Protein AF-D6KFV1-F1 (afdb_monomer)

pLDDT: mean 70.88, std 28.21, range [29.2, 98.5]

Nearest PDB structures (foldseek):
  2fe7-assembly1_A  TM=9.118E-01  e=1.391E-06  Pseudomonas aeruginosa UCBPP-PA14
  3bj7-assembly2_C  TM=8.976E-01  e=3.349E-06  Mus musculus
  2fe7-assembly1_B  TM=8.485E-01  e=1.680E-06  Pseudomonas aeruginosa UCBPP-PA14
  3bj8-assembly2_C  TM=9.048E-01  e=4.880E-06  Mus musculus
  2fxf-assembly1_A  TM=9.004E-01  e=1.418E-05  Homo sapiens

Structure (mmCIF, N/CA/C/O backbone):
data_AF-D6KFV1-F1
#
_entry.id   AF-D6KFV1-F1
#
loop_
_atom_site.group_PDB
_atom_site.id
_atom_site.type_symbol
_atom_site.label_atom_id
_atom_site.label_alt_id
_atom_site.label_comp_id
_atom_site.label_asym_id
_atom_site.label_entity_id
_atom_site.label_seq_id
_atom_site.pdbx_PDB_ins_code
_atom_site.Cartn_x
_atom_site.Cartn_y
_atom_site.Cartn_z
_atom_site.occupancy
_atom_site.B_iso_or_equiv
_atom_site.auth_seq_id
_atom_site.auth_comp_id
_atom_site.auth_asym_id
_atom_site.auth_atom_id
_atom_site.pdbx_PDB_model_num
ATOM 1 N N . MET A 1 1 ? 19.937 1.521 0.826 1.00 36.56 1 MET A N 1
ATOM 2 C CA . MET A 1 1 ? 19.924 1.201 -0.625 1.00 36.56 1 MET A CA 1
ATOM 3 C C . MET A 1 1 ? 20.775 -0.046 -0.931 1.00 36.56 1 MET A C 1
ATOM 5 O O . MET A 1 1 ? 21.982 0.053 -1.132 1.00 36.56 1 MET A O 1
ATOM 9 N N . VAL A 1 2 ? 20.181 -1.246 -0.917 1.00 29.20 2 VAL A N 1
ATOM 10 C CA . VAL A 1 2 ? 20.900 -2.511 -1.182 1.00 29.20 2 VAL A CA 1
ATOM 11 C C . VAL A 1 2 ? 21.030 -2.717 -2.694 1.00 29.20 2 VAL A C 1
ATOM 13 O O . VAL A 1 2 ? 20.070 -3.061 -3.376 1.00 29.20 2 VAL A O 1
ATOM 16 N N . ARG A 1 3 ? 22.229 -2.492 -3.241 1.00 32.03 3 ARG A N 1
ATOM 17 C CA . ARG A 1 3 ? 22.539 -2.790 -4.646 1.00 32.03 3 ARG A CA 1
ATOM 18 C C . ARG A 1 3 ? 22.648 -4.302 -4.848 1.00 32.03 3 ARG A C 1
ATOM 20 O O . ARG A 1 3 ? 23.690 -4.886 -4.555 1.00 32.03 3 ARG A O 1
ATOM 27 N N . GLN A 1 4 ? 21.622 -4.934 -5.411 1.00 30.66 4 GLN A N 1
ATOM 28 C CA . GLN A 1 4 ? 21.777 -6.277 -5.965 1.00 30.66 4 GLN A CA 1
ATOM 29 C C . GLN A 1 4 ? 22.488 -6.189 -7.320 1.00 30.66 4 GLN A C 1
ATOM 31 O O . GLN A 1 4 ? 21.957 -5.673 -8.300 1.00 30.66 4 GLN A O 1
ATOM 36 N N . ARG A 1 5 ? 23.735 -6.667 -7.369 1.00 33.94 5 ARG A N 1
ATOM 37 C CA . ARG A 1 5 ? 24.462 -6.881 -8.623 1.00 33.94 5 ARG A CA 1
ATOM 38 C C . ARG A 1 5 ? 23.922 -8.147 -9.285 1.00 33.94 5 ARG A C 1
ATOM 40 O O . ARG A 1 5 ? 24.238 -9.248 -8.842 1.00 33.94 5 ARG A O 1
ATOM 47 N N . VAL A 1 6 ? 23.166 -7.997 -10.368 1.00 34.84 6 VAL A N 1
ATOM 48 C CA . VAL A 1 6 ? 22.866 -9.109 -11.279 1.00 34.84 6 VAL A CA 1
ATOM 49 C C . VAL A 1 6 ? 24.161 -9.474 -12.005 1.00 34.84 6 VAL A C 1
ATOM 51 O O . VAL A 1 6 ? 24.621 -8.765 -12.897 1.00 34.84 6 VAL A O 1
ATOM 54 N N . ARG A 1 7 ? 24.800 -10.564 -11.577 1.00 31.86 7 ARG A N 1
ATOM 55 C CA . ARG A 1 7 ? 25.940 -11.163 -12.273 1.00 31.86 7 ARG A CA 1
ATOM 56 C C . ARG A 1 7 ? 25.377 -12.100 -13.339 1.00 31.86 7 ARG A C 1
ATOM 58 O O . ARG A 1 7 ? 24.937 -13.195 -13.003 1.00 31.86 7 ARG A O 1
ATOM 65 N N . LEU A 1 8 ? 25.380 -11.681 -14.606 1.00 35.62 8 LEU A N 1
ATOM 66 C CA . LEU A 1 8 ? 25.153 -12.616 -15.709 1.00 35.62 8 LEU A CA 1
ATOM 67 C C . LEU A 1 8 ? 26.294 -13.640 -15.710 1.00 35.62 8 LEU A C 1
ATOM 69 O O . LEU A 1 8 ? 27.451 -13.309 -15.966 1.00 35.62 8 LEU A O 1
ATOM 73 N N . LEU A 1 9 ? 25.961 -14.881 -15.366 1.00 34.09 9 LEU A N 1
ATOM 74 C CA . LEU A 1 9 ? 26.859 -16.019 -15.468 1.00 34.09 9 LEU A CA 1
ATOM 75 C C . LEU A 1 9 ? 26.756 -16.560 -16.899 1.00 34.09 9 LEU A C 1
ATOM 77 O O . LEU A 1 9 ? 25.833 -17.302 -17.222 1.00 34.09 9 LEU A O 1
ATOM 81 N N . LEU A 1 10 ? 27.683 -16.157 -17.767 1.00 40.41 10 LEU A N 1
ATOM 82 C CA . LEU A 1 10 ? 27.889 -16.838 -19.046 1.00 40.41 10 LEU A CA 1
ATOM 83 C C . LEU A 1 10 ? 28.451 -18.246 -18.764 1.00 40.41 10 LEU A C 1
ATOM 85 O O . LEU A 1 10 ? 29.380 -18.366 -17.957 1.00 40.41 10 LEU A O 1
ATOM 89 N N . PRO A 1 11 ? 27.921 -19.315 -19.382 1.00 35.25 11 PRO A N 1
ATOM 90 C CA . PRO A 1 11 ? 28.430 -20.660 -19.164 1.00 35.25 11 PRO A CA 1
ATOM 91 C C . PRO A 1 11 ? 29.760 -20.875 -19.904 1.00 35.25 11 PRO A C 1
ATOM 93 O O . PRO A 1 11 ? 29.841 -20.707 -21.115 1.00 35.25 11 PRO A O 1
ATOM 96 N N . GLY A 1 12 ? 30.779 -21.317 -19.160 1.00 40.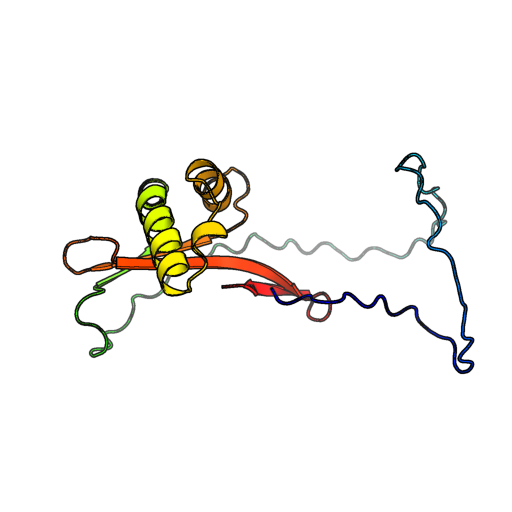50 12 GLY A N 1
ATOM 97 C CA . GLY A 1 12 ? 31.838 -22.192 -19.673 1.00 40.50 12 GLY A CA 1
ATOM 98 C C . GLY A 1 12 ? 33.046 -21.548 -20.360 1.00 40.50 12 GLY A C 1
ATOM 99 O O . GLY A 1 12 ? 33.156 -21.596 -21.576 1.00 40.50 12 GLY A O 1
ATOM 100 N N . HIS A 1 13 ? 34.040 -21.109 -19.581 1.00 33.66 13 HIS A N 1
ATOM 101 C CA . HIS A 1 13 ? 35.448 -21.245 -19.986 1.00 33.66 13 HIS A CA 1
ATOM 102 C C . HIS A 1 13 ? 36.370 -21.297 -18.753 1.00 33.66 13 HIS A C 1
ATOM 104 O O . HIS A 1 13 ? 36.392 -20.343 -17.971 1.00 33.66 13 HIS A O 1
ATOM 110 N N . PRO A 1 14 ? 37.134 -22.386 -18.535 1.00 36.34 14 PRO A N 1
ATOM 111 C CA . PRO A 1 14 ? 38.095 -22.450 -17.448 1.00 36.34 14 PRO A CA 1
ATOM 112 C C . PRO A 1 14 ? 39.401 -21.763 -17.866 1.00 36.34 14 PRO A C 1
ATOM 114 O O . PRO A 1 14 ? 39.960 -22.048 -18.919 1.00 36.34 14 PRO A O 1
ATOM 117 N N . GLY A 1 15 ? 39.908 -20.892 -16.994 1.00 35.81 15 GLY A N 1
ATOM 118 C CA . GLY A 1 15 ? 41.325 -20.534 -16.947 1.00 35.81 15 GLY A CA 1
ATOM 119 C C . GLY A 1 15 ? 41.804 -19.476 -17.943 1.00 35.81 15 GLY A C 1
ATOM 120 O O . GLY A 1 15 ? 42.330 -19.808 -18.997 1.00 35.81 15 GLY A O 1
ATOM 121 N N . ARG A 1 16 ? 41.746 -18.201 -17.534 1.00 34.59 16 ARG A N 1
ATOM 122 C CA . ARG A 1 16 ? 42.860 -17.224 -17.577 1.00 34.59 16 ARG A CA 1
ATOM 1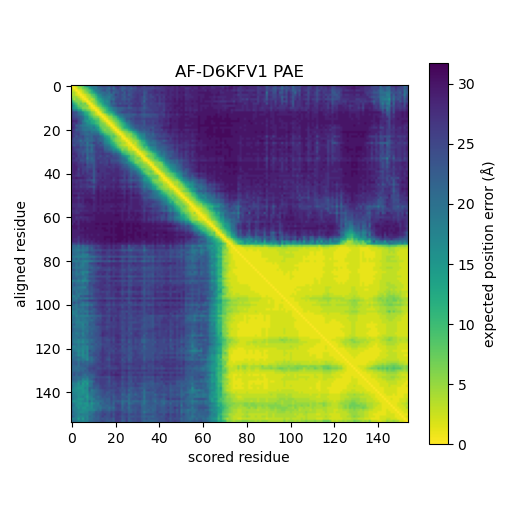23 C C . ARG A 1 16 ? 42.345 -15.846 -17.161 1.00 34.59 16 ARG A C 1
ATOM 125 O O . ARG A 1 16 ? 41.488 -15.263 -17.813 1.00 34.59 16 ARG A O 1
ATOM 132 N N . ALA A 1 17 ? 42.887 -15.316 -16.067 1.00 36.97 17 ALA A N 1
ATOM 133 C CA . ALA A 1 17 ? 42.659 -13.939 -15.657 1.00 36.97 17 ALA A CA 1
ATOM 134 C C . ALA A 1 17 ? 43.516 -13.011 -16.531 1.00 36.97 17 ALA A C 1
ATOM 136 O O . ALA A 1 17 ? 44.731 -12.945 -16.357 1.00 36.97 17 ALA A O 1
ATOM 137 N N . ALA A 1 18 ? 42.892 -12.300 -17.469 1.00 36.75 18 ALA A N 1
ATOM 138 C CA . ALA A 1 18 ? 43.524 -11.204 -18.193 1.00 36.75 18 ALA A CA 1
ATOM 139 C C . ALA A 1 18 ? 43.024 -9.873 -17.614 1.00 36.75 18 ALA A C 1
ATOM 141 O O . ALA A 1 18 ? 41.842 -9.543 -17.706 1.00 36.75 18 ALA A O 1
ATOM 142 N N . ARG A 1 19 ? 43.928 -9.111 -16.984 1.00 42.31 19 ARG A N 1
ATOM 143 C CA . ARG A 1 19 ? 43.700 -7.695 -16.664 1.00 42.31 19 ARG A CA 1
ATOM 144 C C . ARG A 1 19 ? 43.560 -6.935 -17.982 1.00 42.31 19 ARG A C 1
ATOM 146 O O . ARG A 1 19 ? 44.521 -6.890 -18.742 1.00 42.31 19 ARG A O 1
ATOM 153 N N . LEU A 1 20 ? 42.424 -6.283 -18.204 1.00 37.28 20 LEU A N 1
ATOM 154 C CA . LEU A 1 20 ? 42.274 -5.286 -19.261 1.00 37.28 20 LEU A CA 1
ATOM 155 C C . LEU A 1 20 ? 42.008 -3.922 -18.618 1.00 37.28 20 LEU A C 1
ATOM 157 O O . LEU A 1 20 ? 41.054 -3.737 -17.863 1.00 37.28 20 LEU A O 1
ATOM 161 N N . ARG A 1 21 ? 42.937 -2.995 -18.867 1.00 34.06 21 ARG A N 1
ATOM 162 C CA . ARG A 1 21 ? 42.800 -1.561 -18.611 1.00 34.06 21 ARG A CA 1
ATOM 163 C C . ARG A 1 21 ? 41.916 -0.958 -19.707 1.00 34.06 21 ARG A C 1
ATOM 165 O O . ARG A 1 21 ? 42.149 -1.250 -20.871 1.00 34.06 21 ARG A O 1
ATOM 172 N N . GLY A 1 22 ? 41.048 -0.026 -19.317 1.00 32.06 22 GLY A N 1
ATOM 173 C CA . GLY A 1 22 ? 40.627 1.099 -20.158 1.00 32.06 22 GLY A CA 1
ATOM 174 C C . GLY A 1 22 ? 39.391 0.887 -21.038 1.00 32.06 22 GLY A C 1
ATOM 175 O O . GLY A 1 22 ? 39.354 -0.019 -21.857 1.00 32.06 22 GLY A O 1
ATOM 176 N N . GLY A 1 23 ? 38.437 1.815 -20.899 1.00 34.25 23 GLY A N 1
ATOM 177 C CA . GLY A 1 23 ? 37.433 2.145 -21.914 1.00 34.25 23 GLY A CA 1
ATOM 178 C C . GLY A 1 23 ? 36.076 1.468 -21.737 1.00 34.25 23 GLY A C 1
ATOM 179 O O . GLY A 1 23 ? 35.902 0.318 -22.118 1.00 34.25 23 GLY A O 1
ATOM 180 N N . VAL A 1 24 ? 35.094 2.207 -21.210 1.00 42.91 24 VAL A N 1
ATOM 181 C CA . VAL A 1 24 ? 33.671 1.922 -21.457 1.00 42.91 24 VAL A CA 1
ATOM 182 C C . VAL A 1 24 ? 33.397 2.320 -22.911 1.00 42.91 24 VAL A C 1
ATOM 184 O O . VAL A 1 24 ? 33.597 3.494 -23.224 1.00 42.91 24 VAL A O 1
ATOM 187 N N . PRO A 1 25 ? 33.002 1.406 -23.813 1.00 39.06 25 PRO A N 1
ATOM 188 C CA . PRO A 1 25 ? 32.542 1.810 -25.129 1.00 39.06 25 PRO A CA 1
ATOM 189 C C . PRO A 1 25 ? 31.131 2.400 -25.032 1.00 39.06 25 PRO A C 1
ATOM 191 O O . PRO A 1 25 ? 30.282 1.918 -24.279 1.00 39.06 25 PRO A O 1
ATOM 194 N N . ASP A 1 26 ? 30.931 3.460 -25.805 1.00 37.88 26 ASP A N 1
ATOM 195 C CA . ASP A 1 26 ? 29.670 4.158 -26.036 1.00 37.88 26 ASP A CA 1
ATOM 196 C C . ASP A 1 26 ? 28.611 3.180 -26.583 1.00 37.88 26 ASP A C 1
ATOM 198 O O . ASP A 1 26 ? 28.898 2.401 -27.497 1.00 37.88 26 ASP A O 1
ATOM 202 N N . ILE A 1 27 ? 27.407 3.175 -26.002 1.00 45.75 27 ILE A N 1
ATOM 203 C CA . ILE A 1 27 ? 26.305 2.292 -26.415 1.00 45.75 27 ILE A CA 1
ATOM 204 C C . ILE A 1 27 ? 25.381 3.103 -27.336 1.00 45.75 27 ILE A C 1
ATOM 206 O O . ILE A 1 27 ? 24.687 3.992 -26.840 1.00 45.75 27 ILE A O 1
ATOM 210 N N . PRO A 1 28 ? 25.308 2.816 -28.650 1.00 35.28 28 PRO A N 1
ATOM 211 C CA . PRO A 1 28 ? 24.323 3.449 -29.518 1.00 35.28 28 PRO A CA 1
ATOM 212 C C . PRO A 1 28 ? 22.910 2.918 -29.215 1.00 35.28 28 PRO A C 1
ATOM 214 O O . PRO A 1 28 ? 22.729 1.749 -28.872 1.00 35.28 28 PRO A O 1
ATOM 217 N N . GLY A 1 29 ? 21.913 3.807 -29.317 1.00 40.31 29 GLY A N 1
ATOM 218 C CA . GLY A 1 29 ? 20.508 3.567 -28.964 1.00 40.31 29 GLY A CA 1
ATOM 219 C C . GLY A 1 29 ? 19.813 2.428 -29.735 1.00 40.31 29 GLY A C 1
ATOM 220 O O . GLY A 1 29 ? 20.352 1.895 -30.706 1.00 40.31 29 GLY A O 1
ATOM 221 N N . PRO A 1 30 ? 18.598 2.027 -29.314 1.00 41.91 30 PRO A N 1
ATOM 222 C CA . PRO A 1 30 ? 17.959 0.813 -29.796 1.00 41.91 30 PRO A CA 1
ATOM 223 C C . PRO A 1 30 ? 17.324 1.050 -31.170 1.00 41.91 30 PRO A C 1
ATOM 225 O O . PRO A 1 30 ? 16.199 1.524 -31.289 1.00 41.91 30 PRO A O 1
ATOM 228 N N . GLY A 1 31 ? 18.051 0.687 -32.219 1.00 37.84 31 GLY A N 1
ATOM 229 C CA . GLY A 1 31 ? 17.527 0.554 -33.573 1.00 37.84 31 GLY A CA 1
ATOM 230 C C . GLY A 1 31 ? 18.149 -0.673 -34.216 1.00 37.84 31 GLY A C 1
ATOM 231 O O . GLY A 1 31 ? 19.252 -0.599 -34.744 1.00 37.84 31 GLY A O 1
ATOM 232 N N . GLY A 1 32 ? 17.479 -1.822 -34.138 1.00 31.70 32 GLY A N 1
ATOM 233 C CA . GLY A 1 32 ? 18.008 -3.045 -34.737 1.00 31.70 32 GLY A CA 1
ATOM 234 C C . GLY A 1 32 ? 17.225 -4.290 -34.356 1.00 31.70 32 GLY A C 1
ATOM 235 O O . GLY A 1 32 ? 17.362 -4.814 -33.256 1.00 31.70 32 GLY A O 1
ATOM 236 N N . LEU A 1 33 ? 16.405 -4.748 -35.295 1.00 35.97 33 LEU A N 1
ATOM 237 C CA . LEU A 1 33 ? 15.702 -6.025 -35.299 1.00 35.97 33 LEU A CA 1
ATOM 238 C C . LEU A 1 33 ? 16.641 -7.203 -34.965 1.00 35.97 33 LEU A C 1
ATOM 240 O O . LEU A 1 33 ? 17.675 -7.374 -35.608 1.00 35.97 33 LEU A O 1
ATOM 244 N N . ILE A 1 34 ? 16.252 -8.056 -34.013 1.00 44.00 34 ILE A N 1
ATOM 245 C CA . ILE A 1 34 ? 16.851 -9.391 -33.849 1.00 44.00 34 ILE A CA 1
ATOM 246 C C . ILE A 1 34 ? 16.390 -10.252 -35.044 1.00 44.00 34 ILE A C 1
ATOM 248 O O . ILE A 1 34 ? 15.180 -10.345 -35.272 1.00 44.00 34 ILE A O 1
ATOM 252 N N . PRO A 1 35 ? 17.292 -10.886 -35.819 1.00 33.47 35 PRO A N 1
ATOM 253 C CA . PRO A 1 35 ? 16.903 -11.667 -36.985 1.00 33.47 35 PRO A CA 1
ATOM 254 C C . PRO A 1 35 ? 16.270 -13.011 -36.601 1.00 33.47 35 PRO A C 1
ATOM 256 O O . PRO A 1 35 ? 16.735 -13.728 -35.714 1.00 33.47 35 PRO A O 1
ATOM 259 N N . ALA A 1 36 ? 15.221 -13.358 -37.345 1.00 36.50 36 ALA A N 1
ATOM 260 C CA . ALA A 1 36 ? 14.580 -14.660 -37.358 1.00 36.50 36 ALA A CA 1
ATOM 261 C C . ALA A 1 36 ? 15.480 -15.699 -38.043 1.00 36.50 36 ALA A C 1
ATOM 263 O O . ALA A 1 36 ? 15.687 -15.628 -39.252 1.00 36.50 36 ALA A O 1
ATOM 264 N N . ALA A 1 37 ? 15.976 -16.683 -37.289 1.00 32.19 37 ALA A N 1
ATOM 265 C CA . ALA A 1 37 ? 16.388 -17.982 -37.825 1.00 32.19 37 ALA A CA 1
ATOM 266 C C . ALA A 1 37 ? 16.619 -19.001 -36.696 1.00 32.19 37 ALA A C 1
ATOM 268 O O . ALA A 1 37 ? 17.708 -19.095 -36.137 1.00 32.19 37 ALA A O 1
ATOM 269 N N . ALA A 1 38 ? 15.620 -19.836 -36.422 1.00 34.94 38 ALA A N 1
ATOM 270 C CA . ALA A 1 38 ? 15.858 -21.196 -35.950 1.00 34.94 38 ALA A CA 1
ATOM 271 C C . ALA A 1 38 ? 14.830 -22.103 -36.631 1.00 34.94 38 ALA A C 1
ATOM 273 O O . ALA A 1 38 ? 13.626 -21.984 -36.416 1.00 34.94 38 ALA A O 1
ATOM 274 N N . ARG A 1 39 ? 15.340 -22.926 -37.551 1.00 33.19 39 ARG A N 1
ATOM 275 C CA . ARG A 1 39 ? 14.589 -23.843 -38.408 1.00 33.19 39 ARG A CA 1
ATOM 276 C C . ARG A 1 39 ? 13.751 -24.831 -37.601 1.00 33.19 39 ARG A C 1
ATOM 278 O O . ARG A 1 39 ? 14.171 -25.322 -36.558 1.00 33.19 39 ARG A O 1
ATOM 285 N N . SER A 1 40 ? 12.613 -25.158 -38.203 1.00 34.31 40 SER A N 1
ATOM 286 C CA . SER A 1 40 ? 11.678 -26.219 -37.865 1.00 34.31 40 SER A CA 1
ATOM 287 C C . SER A 1 40 ? 12.367 -27.533 -37.498 1.00 34.31 40 SER A C 1
ATOM 289 O O . SER A 1 40 ? 13.082 -28.124 -38.304 1.00 34.31 40 SER A O 1
ATOM 291 N N . ALA A 1 41 ? 12.066 -28.015 -36.299 1.00 38.88 41 ALA A N 1
ATOM 292 C CA . ALA A 1 41 ? 12.084 -29.428 -35.973 1.00 38.88 41 ALA A CA 1
ATOM 293 C C . ALA A 1 41 ? 10.729 -29.731 -35.327 1.00 38.88 41 ALA A C 1
ATOM 295 O O . ALA A 1 41 ? 10.505 -29.427 -34.157 1.00 38.88 41 ALA A O 1
ATOM 296 N N . GLU A 1 42 ? 9.805 -30.261 -36.129 1.00 34.94 42 GLU A N 1
ATOM 297 C CA . GLU A 1 42 ? 8.570 -30.874 -35.646 1.00 34.94 42 GLU A CA 1
ATOM 298 C C . GLU A 1 42 ? 8.896 -31.922 -34.578 1.00 34.94 42 GLU A C 1
ATOM 300 O O . GLU A 1 42 ? 9.718 -32.816 -34.798 1.00 34.94 42 GLU A O 1
ATOM 305 N N . ARG A 1 43 ? 8.220 -31.837 -33.430 1.00 38.97 43 ARG A N 1
ATOM 306 C CA . ARG A 1 43 ? 8.032 -32.974 -32.527 1.00 38.97 43 ARG A CA 1
ATOM 307 C C . ARG A 1 43 ? 6.587 -33.013 -32.021 1.00 38.97 43 ARG A C 1
ATOM 309 O O . ARG A 1 43 ? 5.956 -31.962 -31.928 1.00 38.97 43 ARG A O 1
ATOM 316 N N . PRO A 1 44 ? 6.057 -34.222 -31.763 1.00 36.75 44 PRO A N 1
ATOM 317 C CA . PRO A 1 44 ? 4.630 -34.514 -31.832 1.00 36.75 44 PRO A CA 1
ATOM 318 C C . PRO A 1 44 ? 3.850 -33.991 -30.623 1.00 36.75 44 PRO A C 1
ATOM 320 O O . PRO A 1 44 ? 4.395 -33.836 -29.532 1.00 36.75 44 PRO A O 1
ATOM 323 N N . GLY A 1 45 ? 2.559 -33.743 -30.854 1.00 35.44 45 GLY A N 1
ATOM 324 C CA . GLY A 1 45 ? 1.640 -33.073 -29.939 1.00 35.44 45 GLY A CA 1
ATOM 325 C C . GLY A 1 45 ? 1.456 -33.755 -28.583 1.00 35.44 45 GLY A C 1
ATOM 326 O O . GLY A 1 45 ? 1.276 -34.968 -28.484 1.00 35.44 45 GLY A O 1
ATOM 327 N N . VAL A 1 46 ? 1.430 -32.925 -27.542 1.00 48.81 46 VAL A N 1
ATOM 328 C CA . VAL A 1 46 ? 0.934 -33.290 -26.214 1.00 48.81 46 VAL A CA 1
ATOM 329 C C . VAL A 1 46 ? -0.560 -32.934 -26.169 1.00 48.81 46 VAL A C 1
ATOM 331 O O . VAL A 1 46 ? -0.897 -31.784 -26.463 1.00 48.81 46 VAL A O 1
ATOM 334 N N . PRO A 1 47 ? -1.468 -33.877 -25.852 1.00 37.88 47 PRO A N 1
ATOM 335 C CA . PRO A 1 47 ? -2.900 -33.604 -25.788 1.00 37.88 47 PRO A CA 1
ATOM 336 C C . PRO A 1 47 ? -3.232 -32.581 -24.698 1.00 37.88 47 PRO A C 1
ATOM 338 O O . PRO A 1 47 ? -2.657 -32.600 -23.611 1.00 37.88 47 PRO A O 1
ATOM 341 N N . GLY A 1 48 ? -4.167 -31.686 -25.017 1.00 45.22 48 GLY A N 1
ATOM 342 C CA . GLY A 1 48 ? -4.599 -30.598 -24.151 1.00 45.22 48 GLY A CA 1
ATOM 343 C C . GLY A 1 48 ? -5.309 -31.085 -22.893 1.00 45.22 48 GLY A C 1
ATOM 344 O O . GLY A 1 48 ? -6.268 -31.850 -22.960 1.00 45.22 48 GLY A O 1
ATOM 345 N N . GLU A 1 49 ? -4.877 -30.560 -21.751 1.00 36.88 49 GLU A N 1
ATOM 346 C CA . GLU A 1 49 ? -5.548 -30.753 -20.474 1.00 36.88 49 GLU A CA 1
ATOM 347 C C . GLU A 1 49 ? -6.025 -29.391 -19.967 1.00 36.88 49 GLU A C 1
ATOM 349 O O . GLU A 1 49 ? -5.250 -28.540 -19.522 1.00 36.88 49 GLU A O 1
ATOM 354 N N . GLY A 1 50 ? -7.328 -29.156 -20.135 1.00 46.88 50 GLY A N 1
ATOM 355 C CA . GLY A 1 50 ? -8.008 -27.935 -19.733 1.00 46.88 50 GLY A CA 1
ATOM 356 C C . GLY A 1 50 ? -7.899 -27.717 -18.229 1.00 46.88 50 GLY A C 1
ATOM 357 O O . GLY A 1 50 ? -8.612 -28.338 -17.443 1.00 46.88 50 GLY A O 1
ATOM 358 N N . ARG A 1 51 ? -7.040 -26.785 -17.816 1.00 48.91 51 ARG A N 1
ATOM 359 C CA . ARG A 1 51 ? -7.022 -26.302 -16.436 1.00 48.91 51 ARG A CA 1
ATOM 360 C C . ARG A 1 51 ? -8.052 -25.192 -16.295 1.00 48.91 51 ARG A C 1
ATOM 362 O O . ARG A 1 51 ? -7.822 -24.048 -16.675 1.00 48.91 51 ARG A O 1
ATOM 369 N N . ARG A 1 52 ? -9.214 -25.576 -15.762 1.00 44.78 52 ARG A N 1
ATOM 370 C CA . ARG A 1 52 ? -10.221 -24.670 -15.200 1.00 44.78 52 ARG A CA 1
ATOM 371 C C . ARG A 1 52 ? -9.533 -23.650 -14.288 1.00 44.78 52 ARG A C 1
ATOM 373 O O . ARG A 1 52 ? -8.675 -24.029 -13.492 1.00 44.78 52 ARG A O 1
ATOM 380 N N . ALA A 1 53 ? -9.935 -22.384 -14.384 1.00 40.34 53 ALA A N 1
ATOM 381 C CA . ALA A 1 53 ? -9.589 -21.371 -13.398 1.00 40.34 53 ALA A CA 1
ATOM 382 C C . ALA A 1 53 ? -9.979 -21.889 -12.005 1.00 40.34 53 ALA A C 1
ATOM 384 O O . ALA A 1 53 ? -11.152 -22.164 -11.745 1.00 40.34 53 ALA A O 1
ATOM 385 N N . ALA A 1 54 ? -8.991 -22.085 -11.133 1.00 40.66 54 ALA A N 1
ATOM 386 C CA . ALA A 1 54 ? -9.252 -22.407 -9.743 1.00 40.66 54 ALA A CA 1
ATOM 387 C C . ALA A 1 54 ? -9.844 -21.154 -9.089 1.00 40.66 54 ALA A C 1
ATOM 389 O O . ALA A 1 54 ? -9.152 -20.155 -8.901 1.00 40.66 54 ALA A O 1
ATOM 390 N N . ALA A 1 55 ? -11.143 -21.204 -8.799 1.00 45.34 55 ALA A N 1
ATOM 391 C CA . ALA A 1 55 ? -11.798 -20.241 -7.934 1.00 45.34 55 ALA A CA 1
ATOM 392 C C . ALA A 1 55 ? -11.051 -20.191 -6.593 1.00 45.34 55 ALA A C 1
ATOM 394 O O . ALA A 1 55 ? -10.759 -21.232 -5.999 1.00 45.34 55 ALA A O 1
ATOM 395 N N . VAL A 1 56 ? -10.731 -18.983 -6.134 1.00 51.41 56 VAL A N 1
ATOM 396 C CA . VAL A 1 56 ? -10.184 -18.744 -4.795 1.00 51.41 56 VAL A CA 1
ATOM 397 C C . VAL A 1 56 ? -11.195 -19.292 -3.775 1.00 51.41 56 VAL A C 1
ATOM 399 O O . VAL A 1 56 ? -12.356 -18.880 -3.819 1.00 51.41 56 VAL A O 1
ATOM 402 N N . PRO A 1 57 ? -10.826 -20.237 -2.890 1.00 56.19 57 PRO A N 1
ATOM 403 C CA . PRO A 1 57 ? -11.761 -20.744 -1.893 1.00 56.19 57 PRO A CA 1
ATOM 404 C C . PRO A 1 57 ? -12.119 -19.638 -0.885 1.00 56.19 57 PRO A C 1
ATOM 406 O O . PRO A 1 57 ? -11.245 -18.843 -0.525 1.00 56.19 57 PRO A O 1
ATOM 409 N N . PRO A 1 58 ? -13.371 -19.576 -0.390 1.00 54.50 58 PRO A N 1
ATOM 410 C CA . PRO A 1 58 ? -13.710 -18.687 0.711 1.00 54.50 58 PRO A CA 1
ATOM 411 C C . PRO A 1 58 ? -12.931 -19.095 1.969 1.00 54.50 58 PRO A C 1
ATOM 413 O O . PRO A 1 58 ? -12.768 -20.277 2.278 1.00 54.50 58 PRO A O 1
ATOM 416 N N . HIS A 1 59 ? -12.420 -18.087 2.670 1.00 48.69 59 HIS A N 1
ATOM 417 C CA . HIS A 1 59 ? -11.613 -18.219 3.875 1.00 48.69 59 HIS A CA 1
ATOM 418 C C . HIS A 1 59 ? -12.391 -18.926 5.006 1.00 48.69 59 HIS A C 1
ATOM 420 O O . HIS A 1 59 ? -13.578 -18.654 5.202 1.00 48.69 59 HIS A O 1
ATOM 426 N N . PRO A 1 60 ? -11.750 -19.813 5.787 1.00 59.00 60 PRO A N 1
ATOM 427 C CA . PRO A 1 60 ? -12.343 -20.336 7.014 1.00 59.00 60 PRO A CA 1
ATOM 428 C C . PRO A 1 60 ? -12.453 -19.224 8.078 1.00 59.00 60 PRO A C 1
ATOM 430 O O . PRO A 1 60 ? -11.587 -18.345 8.126 1.00 59.00 60 PRO A O 1
ATOM 433 N N . PRO A 1 61 ? -13.473 -19.246 8.960 1.00 56.50 61 PRO A N 1
ATOM 434 C CA . PRO A 1 61 ? -13.582 -18.271 10.040 1.00 56.50 61 PRO A CA 1
ATOM 435 C C . PRO A 1 61 ? -12.406 -18.442 11.019 1.00 56.50 61 PRO A C 1
ATOM 437 O O . PRO A 1 61 ? -12.109 -19.576 11.416 1.00 56.50 61 PRO A O 1
ATOM 440 N N . PRO A 1 62 ? -11.724 -17.360 11.440 1.00 60.72 62 PRO A N 1
ATOM 441 C CA . PRO A 1 62 ? 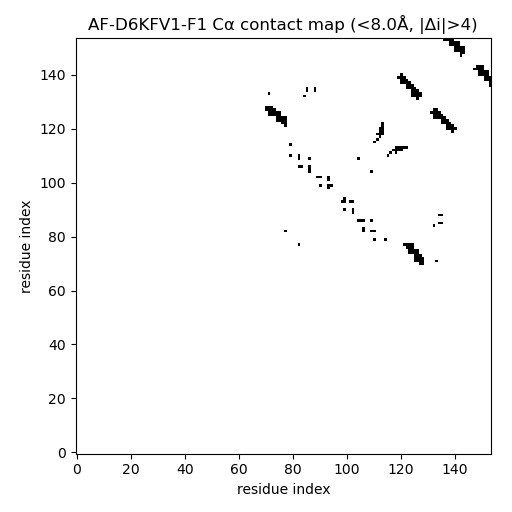-10.636 -17.477 12.396 1.00 60.72 62 PRO A CA 1
ATOM 442 C C . PRO A 1 62 ? -11.178 -17.934 13.756 1.00 60.72 62 PRO A C 1
ATOM 444 O O . PRO A 1 62 ? -11.965 -17.252 14.414 1.00 60.72 62 PRO A O 1
ATOM 447 N N . GLY A 1 63 ? -10.736 -19.121 14.175 1.00 48.66 63 GLY A N 1
ATOM 448 C CA . GLY A 1 63 ? -10.910 -19.621 15.531 1.00 48.66 63 GLY A CA 1
ATOM 449 C C . GLY A 1 63 ? -10.270 -18.670 16.542 1.00 48.66 63 GLY A C 1
ATOM 450 O O . GLY A 1 63 ? -9.147 -18.201 16.363 1.00 48.66 63 GLY A O 1
ATOM 451 N N . ARG A 1 64 ? -11.018 -18.389 17.610 1.00 53.91 64 ARG A N 1
ATOM 452 C CA . ARG A 1 64 ? -10.677 -17.469 18.699 1.00 53.91 64 ARG A CA 1
ATOM 453 C C . ARG A 1 64 ? -9.291 -17.784 19.282 1.00 53.91 64 ARG A C 1
ATOM 455 O O . ARG A 1 64 ? -9.128 -18.772 19.994 1.00 53.91 64 ARG A O 1
ATOM 462 N N . ARG A 1 65 ? -8.311 -16.910 19.039 1.00 54.06 65 ARG A N 1
ATOM 463 C CA . ARG A 1 65 ? -7.070 -16.831 19.819 1.00 54.06 65 ARG A CA 1
ATOM 464 C C . ARG A 1 65 ? -7.034 -15.488 20.535 1.00 54.06 65 ARG A C 1
ATOM 466 O O . ARG A 1 65 ? -6.891 -14.446 19.911 1.00 54.06 65 ARG A O 1
ATOM 473 N N . ALA A 1 66 ? -7.229 -15.543 21.846 1.00 49.62 66 ALA A N 1
ATOM 474 C CA . ALA A 1 66 ? -7.028 -14.421 22.744 1.00 49.62 66 ALA A CA 1
ATOM 475 C C . ALA A 1 66 ? -5.528 -14.090 22.845 1.00 49.62 66 ALA A C 1
ATOM 477 O O . ALA A 1 66 ? -4.721 -15.010 22.982 1.00 49.62 66 ALA A O 1
ATOM 478 N N . GLY A 1 67 ? -5.177 -12.797 22.851 1.00 50.00 67 GLY A N 1
ATOM 479 C CA . GLY A 1 67 ? -4.110 -12.337 23.746 1.00 50.00 67 GLY A CA 1
ATOM 480 C C . GLY A 1 67 ? -2.942 -11.500 23.220 1.00 50.00 67 GLY A C 1
ATOM 481 O O . GLY A 1 67 ? -1.992 -11.377 23.982 1.00 50.00 67 GLY A O 1
ATOM 482 N N . LEU A 1 68 ? -2.952 -10.906 22.019 1.00 51.06 68 LEU A N 1
ATOM 483 C CA . LEU A 1 68 ? -1.921 -9.920 21.633 1.00 51.06 68 LEU A CA 1
ATOM 484 C C . LEU A 1 68 ? -2.544 -8.777 20.803 1.00 51.06 68 LEU A C 1
ATOM 486 O O . LEU A 1 68 ? -3.067 -9.031 19.724 1.00 51.06 68 LEU A O 1
ATOM 490 N N . CYS A 1 69 ? -2.458 -7.548 21.332 1.00 45.78 69 CYS A N 1
ATOM 491 C CA . CYS A 1 69 ? -3.031 -6.272 20.862 1.00 45.78 69 CYS A CA 1
ATOM 492 C C . CYS A 1 69 ? -4.543 -6.093 21.092 1.00 45.78 69 CYS A C 1
ATOM 494 O O . CYS A 1 69 ? -5.375 -6.494 20.291 1.00 45.78 69 CYS A O 1
ATOM 49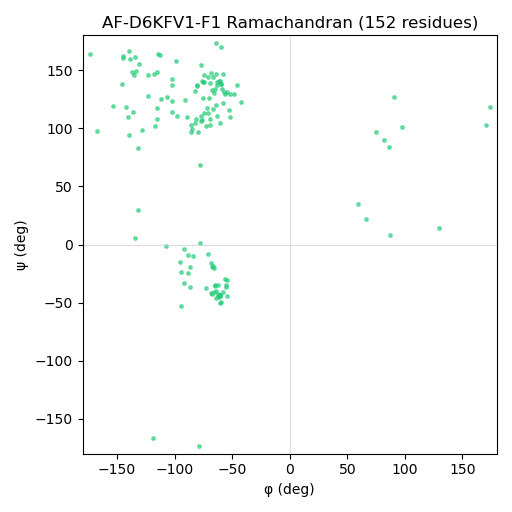6 N N . GLU A 1 70 ? -4.891 -5.410 22.183 1.00 55.66 70 GLU A N 1
ATOM 497 C CA . GLU A 1 70 ? -6.261 -4.971 22.491 1.00 55.66 70 GLU A CA 1
ATOM 498 C C . GLU A 1 70 ? -6.747 -3.832 21.565 1.00 55.66 70 GLU A C 1
ATOM 500 O O . GLU A 1 70 ? -7.931 -3.507 21.558 1.00 55.66 70 GLU A O 1
ATOM 505 N N . THR A 1 71 ? -5.860 -3.262 20.737 1.00 61.03 71 THR A N 1
ATOM 506 C CA . THR A 1 71 ? -6.169 -2.100 19.890 1.00 61.03 71 THR A CA 1
ATOM 507 C C . THR A 1 71 ? -6.605 -2.476 18.476 1.00 61.03 71 THR A C 1
ATOM 509 O O . THR A 1 71 ? -7.675 -2.048 18.071 1.00 61.03 71 THR A O 1
ATOM 512 N N . ALA A 1 72 ? -5.841 -3.285 17.728 1.00 61.97 72 ALA A N 1
ATOM 513 C CA . ALA A 1 72 ? -6.183 -3.655 16.349 1.00 61.97 72 ALA A CA 1
ATOM 514 C C . ALA A 1 72 ? -7.210 -4.797 16.328 1.00 61.97 72 ALA A C 1
ATOM 516 O O . ALA A 1 72 ? -6.901 -5.943 16.656 1.00 61.97 72 ALA A O 1
ATOM 517 N N . ARG A 1 73 ? -8.447 -4.480 15.951 1.00 82.50 73 ARG A N 1
ATOM 518 C CA . ARG A 1 73 ? -9.587 -5.401 16.009 1.00 82.50 73 ARG A CA 1
ATOM 519 C C . ARG A 1 73 ? -9.825 -6.139 14.695 1.00 82.50 73 ARG A C 1
ATOM 521 O O . ARG A 1 73 ? -10.423 -7.217 14.708 1.00 82.50 73 ARG A O 1
ATOM 528 N N . MET A 1 74 ? -9.366 -5.582 13.576 1.00 91.69 74 MET A N 1
ATOM 529 C CA . MET A 1 74 ? -9.579 -6.141 12.244 1.00 91.69 74 MET A CA 1
ATOM 530 C C . MET A 1 74 ? -8.376 -5.873 11.341 1.00 91.69 74 MET A C 1
ATOM 532 O O . MET A 1 74 ? -7.842 -4.770 11.323 1.00 91.69 74 MET A O 1
ATOM 536 N N . ILE A 1 75 ? -7.977 -6.875 10.558 1.00 96.31 75 ILE A N 1
ATOM 537 C CA . ILE A 1 75 ? -7.089 -6.685 9.408 1.00 96.31 75 ILE A CA 1
ATOM 538 C C . ILE A 1 75 ? -7.912 -6.972 8.162 1.00 96.31 75 ILE A C 1
ATOM 540 O O . ILE A 1 75 ? -8.492 -8.053 8.040 1.00 96.31 75 ILE A O 1
ATOM 544 N N . ARG A 1 76 ? -7.944 -6.024 7.228 1.00 97.19 76 ARG A N 1
ATOM 545 C CA . ARG A 1 76 ? -8.674 -6.160 5.963 1.00 97.19 76 ARG A CA 1
ATOM 546 C C . ARG A 1 76 ? -7.830 -5.704 4.785 1.00 97.19 76 ARG A C 1
ATOM 548 O O . ARG A 1 76 ? -6.841 -4.994 4.949 1.00 97.19 76 ARG A O 1
ATOM 555 N N . THR A 1 77 ? -8.216 -6.119 3.585 1.00 98.06 77 THR A N 1
ATOM 556 C CA . THR A 1 77 ? -7.641 -5.568 2.354 1.00 98.06 77 THR A CA 1
ATOM 557 C C . THR A 1 77 ? -7.946 -4.072 2.278 1.00 98.06 77 THR A C 1
ATOM 559 O O . THR A 1 77 ? -9.034 -3.632 2.667 1.00 98.06 77 THR A O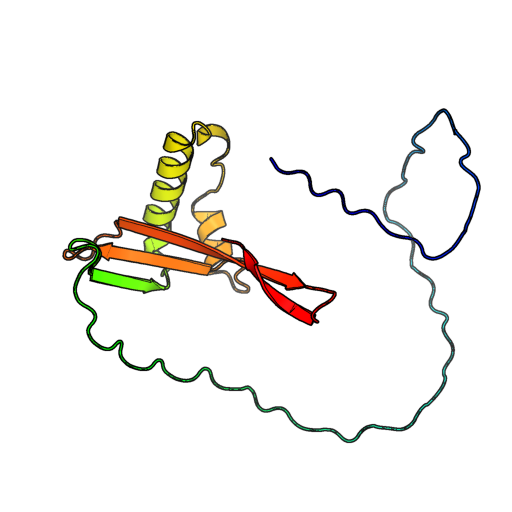 1
ATOM 562 N N . ALA A 1 78 ? -6.971 -3.299 1.807 1.00 98.19 78 ALA A N 1
ATOM 563 C CA . ALA A 1 78 ? -7.154 -1.877 1.574 1.00 98.19 78 ALA A CA 1
ATOM 564 C C . ALA A 1 78 ? -8.198 -1.637 0.470 1.00 98.19 78 ALA A C 1
ATOM 566 O O . ALA A 1 78 ? -8.298 -2.403 -0.490 1.00 98.19 78 ALA A O 1
ATOM 567 N N . ILE A 1 79 ? -8.946 -0.549 0.598 1.00 98.12 79 ILE A N 1
ATOM 568 C CA . ILE A 1 79 ? -9.871 -0.016 -0.401 1.00 98.12 79 ILE A CA 1
ATOM 569 C C . ILE A 1 79 ? -9.360 1.347 -0.895 1.00 98.12 79 ILE A C 1
ATOM 571 O O . ILE A 1 79 ? -8.534 1.961 -0.219 1.00 98.12 79 ILE A O 1
ATOM 575 N N . PRO A 1 80 ? -9.848 1.876 -2.035 1.00 98.38 80 PRO A N 1
ATOM 576 C CA . PRO A 1 80 ? -9.386 3.168 -2.553 1.00 98.38 80 PRO A CA 1
ATOM 577 C C . PRO A 1 80 ? -9.495 4.325 -1.549 1.00 98.38 80 PRO A C 1
ATOM 579 O O . PRO A 1 80 ? -8.667 5.231 -1.556 1.00 98.38 80 PRO A O 1
ATOM 582 N N . ALA A 1 81 ? -10.478 4.272 -0.643 1.00 98.19 81 ALA A N 1
ATOM 583 C CA . ALA A 1 81 ? -10.648 5.266 0.414 1.00 98.19 81 ALA A CA 1
ATOM 584 C C . ALA A 1 81 ? -9.513 5.268 1.459 1.00 98.19 81 ALA A C 1
ATOM 586 O O . ALA A 1 81 ? -9.338 6.273 2.140 1.00 98.19 81 ALA A O 1
ATOM 587 N N . ASP A 1 82 ? -8.718 4.197 1.565 1.00 98.31 82 ASP A N 1
ATOM 588 C CA . ASP A 1 82 ? -7.598 4.114 2.511 1.00 98.31 82 ASP A CA 1
ATOM 589 C C . ASP A 1 82 ? -6.307 4.753 1.971 1.00 98.31 82 ASP A C 1
ATOM 591 O O . ASP A 1 82 ? -5.342 4.914 2.715 1.00 98.31 82 ASP A O 1
ATOM 595 N N . VAL A 1 83 ? -6.238 5.117 0.684 1.00 98.44 83 VAL A N 1
ATOM 596 C CA . VAL A 1 83 ? -5.004 5.664 0.087 1.00 98.44 83 VAL A CA 1
ATOM 597 C C . VAL A 1 83 ? -4.463 6.883 0.849 1.00 98.44 83 VAL A C 1
ATOM 599 O O . VAL A 1 83 ? -3.254 6.910 1.094 1.00 98.44 83 VAL A O 1
ATOM 602 N N . PRO A 1 84 ? -5.286 7.865 1.272 1.00 98.38 84 PRO A N 1
ATOM 603 C CA . PRO A 1 84 ? -4.785 9.007 2.031 1.00 98.38 84 PRO A CA 1
ATOM 604 C C . PRO A 1 84 ? -4.127 8.609 3.358 1.00 98.38 84 PRO A C 1
ATOM 606 O O . PRO A 1 84 ? -3.048 9.109 3.670 1.00 98.38 84 PRO A O 1
ATOM 609 N N . VAL A 1 85 ? -4.728 7.682 4.116 1.00 98.25 85 VAL A N 1
ATOM 610 C CA . VAL A 1 85 ? -4.161 7.236 5.400 1.00 98.25 85 VAL A CA 1
ATOM 611 C C . VAL A 1 85 ? -2.923 6.362 5.197 1.00 98.25 85 VAL A C 1
ATOM 613 O O . VAL A 1 85 ? -1.935 6.533 5.901 1.00 98.25 85 VAL A O 1
ATOM 616 N N . ILE A 1 86 ? -2.902 5.504 4.173 1.00 98.31 86 ILE A N 1
ATOM 617 C CA . ILE A 1 86 ? -1.704 4.735 3.802 1.00 98.31 86 ILE A CA 1
ATOM 618 C C . ILE A 1 86 ? -0.556 5.682 3.425 1.00 98.31 86 ILE A C 1
ATOM 620 O O . ILE A 1 86 ? 0.575 5.482 3.862 1.00 98.31 86 ILE A O 1
ATOM 624 N N . HIS A 1 87 ? -0.827 6.733 2.644 1.00 98.50 87 HIS A N 1
ATOM 625 C CA . HIS A 1 87 ? 0.181 7.732 2.276 1.00 98.50 87 HIS A CA 1
ATOM 626 C C . HIS A 1 87 ? 0.734 8.475 3.496 1.00 98.50 87 HIS A C 1
ATOM 628 O O . HIS A 1 87 ? 1.949 8.652 3.596 1.00 98.50 87 HIS A O 1
ATOM 634 N N . ALA A 1 88 ? -0.133 8.852 4.439 1.00 98.31 88 ALA A N 1
ATOM 635 C CA . ALA A 1 88 ? 0.279 9.459 5.701 1.00 98.31 88 ALA A CA 1
ATOM 636 C C . ALA A 1 88 ? 1.186 8.516 6.509 1.00 98.31 88 ALA A C 1
ATOM 638 O O . ALA A 1 88 ? 2.303 8.896 6.852 1.00 98.31 88 ALA A O 1
ATOM 639 N N . LEU A 1 89 ? 0.775 7.258 6.697 1.00 98.00 89 LEU A N 1
ATOM 640 C CA . LEU A 1 89 ? 1.552 6.253 7.430 1.00 98.00 89 LEU A CA 1
ATOM 641 C C . LEU A 1 89 ? 2.906 5.944 6.765 1.00 98.00 89 LEU A C 1
ATOM 643 O O . LEU A 1 89 ? 3.895 5.725 7.460 1.00 98.00 89 LEU A O 1
ATO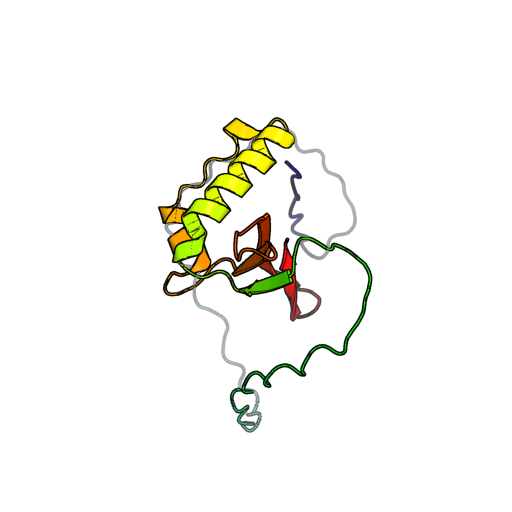M 647 N N . ILE A 1 90 ? 2.994 5.965 5.427 1.00 97.81 90 ILE A N 1
ATOM 648 C CA . ILE A 1 90 ? 4.277 5.859 4.705 1.00 97.81 90 ILE A CA 1
ATOM 649 C C . ILE A 1 90 ? 5.204 7.021 5.078 1.00 97.81 90 ILE A C 1
ATOM 651 O O . ILE A 1 90 ? 6.397 6.813 5.303 1.00 97.81 90 ILE A O 1
ATOM 655 N N . ARG A 1 91 ? 4.677 8.249 5.129 1.00 98.00 91 ARG A N 1
ATOM 656 C CA . ARG A 1 91 ? 5.467 9.435 5.484 1.00 98.00 91 ARG A CA 1
ATOM 657 C C . ARG A 1 91 ? 5.893 9.410 6.948 1.00 98.00 91 ARG A C 1
ATOM 659 O O . ARG A 1 91 ? 7.051 9.706 7.220 1.00 98.00 91 ARG A O 1
ATOM 666 N N . GLU A 1 92 ? 5.006 9.014 7.856 1.00 97.88 92 GLU A N 1
ATOM 667 C CA . GLU A 1 92 ? 5.318 8.839 9.282 1.00 97.88 92 GLU A CA 1
ATOM 668 C C . GLU A 1 92 ? 6.412 7.784 9.493 1.00 97.88 92 GLU A C 1
ATOM 670 O O . GLU A 1 92 ? 7.371 8.017 10.230 1.00 97.88 92 GLU A O 1
ATOM 675 N N . LEU A 1 93 ? 6.331 6.650 8.785 1.00 96.94 93 LEU A N 1
ATOM 676 C CA . LEU A 1 93 ? 7.378 5.629 8.810 1.00 96.94 93 LEU A CA 1
ATOM 677 C C . LEU A 1 93 ? 8.712 6.181 8.286 1.00 96.94 93 LEU A C 1
ATOM 679 O O . LEU A 1 93 ? 9.752 5.979 8.909 1.00 96.94 93 LEU A O 1
ATOM 683 N N . ALA A 1 94 ? 8.694 6.916 7.174 1.00 97.38 94 ALA A N 1
ATOM 684 C CA . ALA A 1 94 ? 9.902 7.518 6.616 1.00 97.38 94 ALA A CA 1
ATOM 685 C C . ALA A 1 94 ? 10.509 8.589 7.536 1.00 97.38 94 ALA A C 1
ATOM 687 O O . ALA A 1 94 ? 11.731 8.716 7.614 1.00 97.38 94 ALA A O 1
ATOM 688 N N . GLU A 1 95 ? 9.683 9.351 8.254 1.00 97.88 95 GLU A N 1
ATOM 689 C CA . GLU A 1 95 ? 10.140 10.283 9.285 1.00 97.88 95 GLU A CA 1
ATOM 690 C C . GLU A 1 95 ? 10.819 9.539 10.442 1.00 97.88 95 GLU A C 1
ATOM 692 O O . GLU A 1 95 ? 11.938 9.895 10.825 1.00 97.88 95 GLU A O 1
ATOM 697 N N . TYR A 1 96 ? 10.212 8.454 10.934 1.00 96.50 96 TYR A N 1
ATOM 698 C CA . TYR A 1 96 ? 10.804 7.589 11.958 1.00 96.50 96 TYR A CA 1
ATOM 699 C C . TYR A 1 96 ? 12.164 7.011 11.522 1.00 96.50 96 TYR A C 1
ATOM 701 O O . TYR A 1 96 ? 13.124 7.001 12.299 1.00 96.50 96 TYR A O 1
ATOM 709 N N . GLU A 1 97 ? 12.281 6.600 10.258 1.00 97.44 97 GLU A N 1
ATOM 710 C CA . GLU A 1 97 ? 13.522 6.086 9.663 1.00 97.44 97 GLU A CA 1
ATOM 711 C C . GLU A 1 97 ? 14.535 7.179 9.271 1.00 97.44 97 GLU A C 1
ATOM 713 O O . GLU A 1 97 ? 15.624 6.866 8.785 1.00 97.44 97 GLU A O 1
ATOM 718 N N . LYS A 1 98 ? 14.229 8.461 9.524 1.00 97.06 98 LYS A N 1
ATOM 719 C CA . LYS A 1 98 ? 15.061 9.628 9.166 1.00 97.06 98 LYS A CA 1
ATOM 720 C C . LYS A 1 98 ? 15.333 9.739 7.659 1.00 97.06 98 LYS A C 1
ATOM 722 O O . LYS A 1 98 ? 16.404 10.182 7.246 1.00 97.06 98 LYS A O 1
ATOM 727 N N . ALA A 1 99 ? 14.355 9.347 6.850 1.00 96.81 99 ALA A N 1
ATOM 728 C CA . ALA A 1 99 ? 14.424 9.282 5.393 1.00 96.81 99 ALA A CA 1
ATOM 729 C C . ALA A 1 99 ? 13.204 9.940 4.716 1.00 96.81 99 ALA A C 1
ATOM 731 O O . ALA A 1 99 ? 12.808 9.545 3.620 1.00 96.81 99 ALA A O 1
ATOM 732 N N . LEU A 1 100 ? 12.597 10.957 5.341 1.00 96.31 100 LEU A N 1
ATOM 733 C CA . LEU A 1 100 ? 11.383 11.611 4.830 1.00 96.31 100 LEU A CA 1
ATOM 734 C C . LEU A 1 100 ? 11.535 12.146 3.390 1.00 96.31 100 LEU A C 1
ATOM 736 O O . LEU A 1 100 ? 10.600 12.049 2.599 1.00 96.31 100 LEU A O 1
ATOM 740 N N . ASP A 1 101 ? 12.721 12.634 3.011 1.00 96.38 101 ASP A N 1
ATOM 741 C CA . ASP A 1 101 ? 13.017 13.127 1.651 1.00 96.38 101 ASP A CA 1
ATOM 742 C C . ASP A 1 101 ? 13.030 12.021 0.571 1.00 96.38 101 ASP A C 1
ATOM 744 O O . ASP A 1 101 ? 12.989 12.296 -0.640 1.00 96.38 101 ASP A O 1
ATOM 748 N N . GLU A 1 102 ? 13.100 10.754 0.992 1.00 96.81 102 GLU A N 1
ATOM 749 C CA . GLU A 1 102 ? 12.987 9.583 0.119 1.00 96.81 102 GLU A CA 1
ATOM 750 C C . GLU A 1 102 ? 11.520 9.156 -0.093 1.00 96.81 102 GLU A C 1
ATOM 752 O O . GLU A 1 102 ? 11.214 8.521 -1.106 1.00 96.81 102 GLU A O 1
ATOM 757 N N . ALA A 1 103 ? 10.585 9.572 0.774 1.00 96.31 103 ALA A N 1
ATOM 758 C CA . ALA A 1 103 ? 9.152 9.270 0.676 1.00 96.31 103 ALA A CA 1
ATOM 759 C C . ALA A 1 103 ? 8.434 10.141 -0.374 1.00 96.31 103 ALA A C 1
ATOM 761 O O . ALA A 1 103 ? 7.613 11.008 -0.068 1.00 96.31 103 ALA A O 1
ATOM 762 N N . ARG A 1 104 ? 8.763 9.902 -1.648 1.00 96.88 104 ARG A N 1
ATOM 763 C CA . ARG A 1 104 ? 8.327 10.708 -2.805 1.00 96.88 104 ARG A CA 1
ATOM 764 C C . ARG A 1 104 ? 7.045 10.230 -3.487 1.00 96.88 104 ARG A C 1
ATOM 766 O O . ARG A 1 104 ? 6.611 10.870 -4.440 1.00 96.88 104 ARG A O 1
ATOM 773 N N . ALA A 1 105 ? 6.477 9.105 -3.053 1.00 96.44 105 ALA A N 1
ATOM 774 C CA . ALA A 1 105 ? 5.241 8.581 -3.626 1.00 96.44 105 ALA A CA 1
ATOM 775 C C . ALA A 1 105 ? 4.102 9.598 -3.463 1.00 96.44 105 ALA A C 1
ATOM 777 O O . ALA A 1 105 ? 3.976 10.210 -2.399 1.00 96.44 105 ALA A O 1
ATOM 778 N N . THR A 1 106 ? 3.273 9.772 -4.493 1.00 97.94 106 THR A N 1
ATOM 779 C CA . THR A 1 106 ? 2.058 10.601 -4.415 1.00 97.94 106 THR A CA 1
ATOM 780 C C . THR A 1 106 ? 0.808 9.740 -4.194 1.00 97.94 106 THR A C 1
ATOM 782 O O . THR A 1 106 ? 0.822 8.550 -4.532 1.00 97.9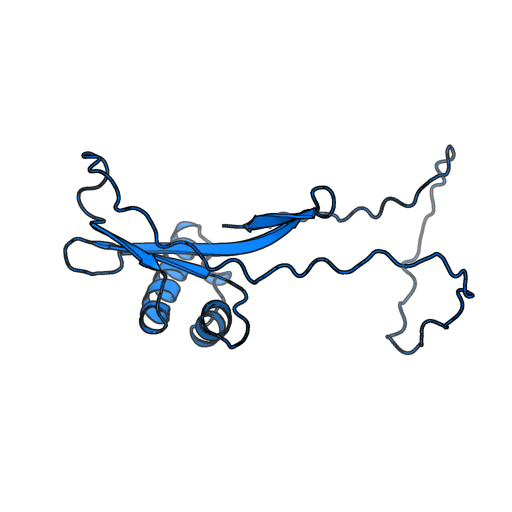4 106 THR A O 1
ATOM 785 N N . PRO A 1 107 ? -0.293 10.302 -3.660 1.00 98.00 107 PRO A N 1
ATOM 786 C CA . PRO A 1 107 ? -1.563 9.583 -3.535 1.00 98.00 107 PRO A CA 1
ATOM 787 C C . PRO A 1 107 ? -2.077 9.016 -4.867 1.00 98.00 107 PRO A C 1
ATOM 789 O O . PRO A 1 107 ? -2.604 7.907 -4.906 1.00 98.00 107 PRO A O 1
ATOM 792 N N . GLU A 1 108 ? -1.878 9.724 -5.979 1.00 98.25 108 GLU A N 1
ATOM 793 C CA . GLU A 1 108 ? -2.286 9.276 -7.317 1.00 98.25 108 GLU A CA 1
ATOM 794 C C . GLU A 1 108 ? -1.466 8.062 -7.764 1.00 98.25 108 GLU A C 1
ATOM 796 O O . GLU A 1 108 ? -2.022 7.087 -8.266 1.00 98.25 108 GLU A O 1
ATOM 801 N N . GLN A 1 109 ? -0.150 8.083 -7.524 1.00 98.19 109 GLN A N 1
ATOM 802 C CA . GLN A 1 109 ? 0.728 6.946 -7.815 1.00 98.19 109 GLN A CA 1
ATOM 803 C C . GLN A 1 109 ? 0.371 5.721 -6.967 1.00 98.19 109 GLN A C 1
ATOM 805 O O . GLN A 1 109 ? 0.377 4.604 -7.479 1.00 98.19 109 GLN A O 1
ATOM 810 N N . LEU A 1 110 ? 0.046 5.918 -5.685 1.00 98.19 110 LEU A N 1
ATOM 811 C CA . LEU A 1 110 ? -0.408 4.836 -4.809 1.00 98.19 110 LEU A CA 1
ATOM 812 C C . LEU A 1 110 ? -1.762 4.278 -5.252 1.00 98.19 110 LEU A C 1
ATOM 814 O O . LEU A 1 110 ? -1.941 3.063 -5.257 1.00 98.19 110 LEU A O 1
ATOM 818 N N . THR A 1 111 ? -2.687 5.147 -5.663 1.00 98.38 111 THR A N 1
ATOM 819 C CA . THR A 1 111 ? -3.997 4.734 -6.182 1.00 98.38 111 THR A CA 1
ATOM 820 C C . THR A 1 111 ? -3.834 3.858 -7.418 1.00 98.38 111 THR A C 1
ATOM 822 O O . THR A 1 111 ? -4.387 2.764 -7.460 1.00 98.38 111 THR A O 1
ATOM 825 N N . GLU A 1 112 ? -3.025 4.290 -8.387 1.00 98.38 112 GLU A N 1
ATOM 826 C CA . GLU A 1 112 ? -2.753 3.511 -9.597 1.00 98.38 112 GLU A CA 1
ATOM 827 C C . GLU A 1 112 ? -2.063 2.178 -9.269 1.00 98.38 112 GLU A C 1
ATOM 829 O O . GLU A 1 112 ? -2.461 1.122 -9.759 1.00 98.38 112 GLU A O 1
ATOM 834 N N . ALA A 1 113 ? -1.060 2.192 -8.387 1.00 98.12 113 ALA A N 1
ATOM 835 C CA . ALA A 1 113 ? -0.317 0.986 -8.033 1.00 98.12 113 ALA A CA 1
ATOM 836 C C . ALA A 1 113 ? -1.172 -0.068 -7.308 1.00 98.12 113 ALA A C 1
ATOM 838 O O . ALA A 1 113 ? -0.948 -1.262 -7.518 1.00 98.12 113 ALA A O 1
ATOM 839 N N . LEU A 1 114 ? -2.115 0.354 -6.459 1.00 98.06 114 LEU A N 1
ATOM 840 C CA . LEU A 1 114 ? -2.953 -0.535 -5.644 1.00 98.06 114 LEU A CA 1
ATOM 841 C C . LEU A 1 114 ? -4.276 -0.914 -6.325 1.00 98.06 114 LEU A C 1
ATOM 843 O O . LEU A 1 114 ? -4.779 -2.016 -6.108 1.00 98.06 114 LEU A O 1
ATOM 847 N N . PHE A 1 115 ? -4.847 -0.011 -7.126 1.00 98.19 115 PHE A N 1
ATOM 848 C CA . PHE A 1 115 ? -6.224 -0.113 -7.626 1.00 98.19 115 PHE A CA 1
ATOM 849 C C . PHE A 1 115 ? -6.379 0.183 -9.126 1.00 98.19 115 PHE A C 1
ATOM 851 O O . PHE A 1 115 ? -7.509 0.209 -9.614 1.00 98.19 115 PHE A O 1
ATOM 858 N N . GLY A 1 116 ? -5.284 0.396 -9.864 1.00 97.06 116 GLY A N 1
ATOM 859 C CA . GLY A 1 116 ? -5.315 0.525 -11.323 1.00 97.06 116 GLY A CA 1
ATOM 860 C C . GLY A 1 116 ? -5.781 -0.761 -12.016 1.00 97.06 116 GLY A C 1
ATOM 861 O O . GLY A 1 116 ? -5.935 -1.811 -11.390 1.00 97.06 116 GLY A O 1
ATOM 862 N N . GLU A 1 117 ? -5.970 -0.717 -13.339 1.00 97.12 117 GLU A N 1
ATOM 863 C CA . GLU A 1 117 ? -6.452 -1.876 -14.120 1.00 97.12 117 GLU A CA 1
ATOM 864 C C . GLU A 1 117 ? -5.569 -3.124 -13.951 1.00 97.12 117 GLU A C 1
ATOM 866 O O . GLU A 1 117 ? -6.033 -4.263 -14.060 1.00 97.12 117 GLU A O 1
ATOM 871 N N . ARG A 1 118 ? -4.274 -2.908 -13.695 1.00 96.31 118 ARG A N 1
ATOM 872 C CA . ARG A 1 118 ? -3.275 -3.949 -13.447 1.00 96.31 118 ARG A CA 1
ATOM 873 C C . ARG A 1 118 ? -2.470 -3.595 -12.191 1.00 96.31 118 ARG A C 1
ATOM 875 O O . ARG A 1 118 ? -1.373 -3.052 -12.332 1.00 96.31 118 ARG A O 1
ATOM 882 N N . PRO A 1 119 ? -2.977 -3.911 -10.985 1.00 96.44 119 PRO A N 1
ATOM 883 C CA . PRO A 1 119 ? -2.321 -3.548 -9.735 1.00 96.44 119 PRO A CA 1
ATOM 884 C C . PRO A 1 119 ? -0.886 -4.076 -9.669 1.00 96.44 119 PRO A C 1
ATOM 886 O O . PRO A 1 119 ? -0.621 -5.259 -9.907 1.00 96.44 119 PRO A O 1
ATOM 889 N N . ALA A 1 120 ? 0.044 -3.182 -9.348 1.00 97.31 120 ALA A N 1
ATOM 890 C CA . ALA A 1 120 ? 1.457 -3.495 -9.170 1.00 97.31 120 ALA A CA 1
ATOM 891 C C . ALA A 1 120 ? 1.779 -3.907 -7.725 1.00 97.31 120 ALA A C 1
ATOM 893 O O . ALA A 1 120 ? 2.759 -4.617 -7.491 1.00 97.31 120 ALA A O 1
ATOM 894 N N . ALA A 1 121 ? 0.956 -3.476 -6.768 1.00 98.00 121 ALA A N 1
ATOM 895 C CA . ALA A 1 121 ? 1.093 -3.763 -5.350 1.00 98.00 121 ALA A CA 1
ATOM 896 C C . ALA A 1 121 ? -0.271 -4.053 -4.714 1.00 98.00 121 ALA A C 1
ATOM 898 O O . ALA A 1 121 ? -1.325 -3.785 -5.286 1.00 98.00 121 ALA A O 1
ATOM 899 N N . TYR A 1 122 ? -0.230 -4.588 -3.503 1.00 98.12 122 TYR A N 1
ATOM 900 C CA . TYR A 1 122 ? -1.389 -4.933 -2.697 1.00 98.12 122 TYR A CA 1
ATOM 901 C C . TYR A 1 122 ? -1.166 -4.426 -1.281 1.00 98.12 122 TYR A C 1
ATOM 903 O O . TYR A 1 122 ? -0.034 -4.401 -0.799 1.00 98.12 122 TYR A O 1
ATOM 911 N N . ALA A 1 123 ? -2.241 -4.060 -0.590 1.00 98.38 123 ALA A N 1
ATOM 912 C CA . ALA A 1 123 ? -2.145 -3.578 0.777 1.00 98.38 123 ALA A CA 1
ATOM 913 C C . ALA A 1 123 ? -3.213 -4.192 1.681 1.00 98.38 123 ALA A C 1
ATOM 915 O O . ALA A 1 123 ? -4.345 -4.449 1.262 1.00 98.38 123 ALA A O 1
ATOM 916 N N . HIS A 1 124 ? -2.834 -4.407 2.935 1.00 98.38 124 HIS A N 1
ATOM 917 C CA . HIS A 1 124 ? -3.759 -4.636 4.039 1.00 98.38 124 HIS A CA 1
ATOM 918 C C . HIS A 1 124 ? -3.644 -3.487 5.029 1.00 98.38 124 HIS A C 1
ATOM 920 O O . HIS A 1 124 ? -2.560 -2.933 5.206 1.00 98.38 124 HIS A O 1
ATOM 926 N N . VAL A 1 125 ? -4.752 -3.166 5.683 1.00 98.31 125 VAL A N 1
ATOM 927 C CA . VAL A 1 125 ? -4.818 -2.182 6.761 1.00 98.31 125 VAL A CA 1
ATOM 928 C C . VAL A 1 125 ? -5.263 -2.859 8.049 1.00 98.31 125 VAL A C 1
ATOM 930 O O . VAL A 1 125 ? -6.029 -3.827 8.019 1.00 98.31 125 VAL A O 1
ATOM 933 N N . ALA A 1 126 ? -4.751 -2.363 9.168 1.00 97.81 126 ALA A N 1
ATOM 934 C CA . ALA A 1 126 ? -5.186 -2.734 10.502 1.00 97.81 126 ALA A CA 1
ATOM 935 C C . ALA A 1 126 ? -6.089 -1.625 11.042 1.00 97.81 126 ALA A C 1
ATOM 937 O O . ALA A 1 126 ? -5.670 -0.471 11.104 1.00 97.81 126 ALA A O 1
ATOM 938 N N . GLU A 1 127 ? -7.306 -1.985 11.429 1.00 96.00 127 GLU A N 1
ATOM 939 C CA . GLU A 1 127 ? -8.266 -1.084 12.058 1.00 96.00 127 GLU A CA 1
ATOM 940 C C . GLU A 1 127 ? -8.313 -1.323 13.559 1.00 96.00 127 GLU A C 1
ATOM 942 O O . GLU A 1 127 ? -8.243 -2.472 14.021 1.00 96.00 127 GLU A O 1
ATOM 947 N N . ASP A 1 128 ? -8.461 -0.246 14.321 1.00 94.56 128 ASP A N 1
ATOM 948 C CA . ASP A 1 128 ? -8.682 -0.333 15.752 1.00 94.56 128 ASP A CA 1
ATOM 949 C C . ASP A 1 128 ? -10.140 -0.672 16.125 1.00 94.56 128 ASP A C 1
ATOM 951 O O . ASP A 1 128 ? -10.979 -0.993 15.280 1.00 94.56 128 ASP A O 1
ATOM 955 N N . ALA A 1 129 ? -10.466 -0.647 17.419 1.00 89.81 129 ALA A N 1
ATOM 956 C CA . ALA A 1 129 ? -11.831 -0.883 17.886 1.00 89.81 129 ALA A CA 1
ATOM 957 C C . ALA A 1 129 ? -12.842 0.205 17.461 1.00 89.81 129 ALA A C 1
ATOM 959 O O . ALA A 1 129 ? -14.045 -0.068 17.490 1.00 89.81 129 ALA A O 1
ATOM 960 N N . GLY A 1 130 ? -12.374 1.403 17.096 1.00 90.62 130 GLY A N 1
ATOM 961 C CA . GLY A 1 130 ? -13.169 2.515 16.575 1.00 90.62 130 GLY A CA 1
ATOM 962 C C . GLY A 1 130 ? -13.350 2.490 15.055 1.00 90.62 130 GLY A C 1
ATOM 963 O O . GLY A 1 130 ? -14.176 3.241 14.544 1.00 90.62 130 GLY A O 1
ATOM 964 N N . GLY A 1 131 ? -12.642 1.601 14.349 1.00 90.75 131 GLY A N 1
ATOM 965 C CA . GLY A 1 131 ? -12.636 1.531 12.886 1.00 90.75 131 GLY A CA 1
ATOM 966 C C . GLY A 1 131 ? -11.591 2.442 12.237 1.00 90.75 131 GLY A C 1
ATOM 967 O O . GLY A 1 131 ? -11.574 2.564 11.016 1.00 90.75 131 GLY A O 1
ATOM 968 N N . GLU A 1 132 ? -10.714 3.060 13.030 1.00 94.25 132 GLU A N 1
ATOM 969 C CA . GLU A 1 132 ? -9.642 3.905 12.514 1.00 94.25 132 GLU A CA 1
ATOM 970 C C . GLU A 1 132 ? -8.475 3.044 12.037 1.00 94.25 132 GLU A C 1
ATOM 972 O O . GLU A 1 132 ? -8.063 2.092 12.707 1.00 94.25 132 GLU A O 1
ATOM 977 N N . VAL A 1 133 ? -7.917 3.379 10.874 1.00 96.81 133 VAL A N 1
ATOM 978 C CA . VAL A 1 133 ? -6.743 2.684 10.339 1.00 96.81 133 VAL A CA 1
ATOM 979 C C . VAL A 1 133 ? -5.508 3.110 11.129 1.00 96.81 133 VAL A C 1
ATOM 981 O O . VAL A 1 133 ? -5.060 4.249 11.044 1.00 96.81 133 VAL A O 1
ATOM 984 N N . VAL A 1 134 ? -4.928 2.164 11.867 1.00 96.56 134 VAL A N 1
ATOM 985 C CA . VAL A 1 134 ? -3.763 2.376 12.746 1.00 96.56 134 VAL A CA 1
ATOM 986 C C . VAL A 1 134 ? -2.472 1.764 12.203 1.00 96.56 134 VAL A C 1
ATOM 988 O O . VAL A 1 134 ? -1.418 1.857 12.827 1.00 96.56 134 VAL A O 1
ATOM 991 N N . GLY A 1 135 ? -2.534 1.101 11.050 1.00 96.31 135 GLY A N 1
ATOM 992 C CA . GLY A 1 135 ? -1.366 0.501 10.421 1.00 96.31 135 GLY A CA 1
ATOM 993 C C . GLY A 1 135 ? -1.671 -0.067 9.045 1.00 96.31 135 GLY A C 1
ATOM 994 O O . GLY A 1 135 ? -2.829 -0.289 8.687 1.00 96.31 135 GLY A O 1
ATOM 995 N N . PHE A 1 136 ? -0.619 -0.336 8.275 1.00 98.06 136 PHE A N 1
ATOM 996 C CA . PHE A 1 136 ? -0.735 -0.940 6.954 1.00 98.06 136 PHE A CA 1
ATOM 997 C C . PHE A 1 136 ? 0.434 -1.887 6.659 1.00 98.06 136 PHE A C 1
ATOM 999 O O . PHE A 1 136 ? 1.494 -1.814 7.277 1.00 98.06 136 PHE A O 1
ATOM 1006 N N . ALA A 1 137 ? 0.228 -2.779 5.694 1.00 98.06 137 ALA A N 1
ATOM 1007 C CA . ALA A 1 137 ? 1.241 -3.658 5.129 1.00 98.06 137 ALA A CA 1
ATOM 1008 C C . ALA A 1 137 ? 1.084 -3.669 3.606 1.00 98.06 137 ALA A C 1
ATOM 1010 O O . ALA A 1 137 ? 0.068 -4.154 3.102 1.00 98.06 137 ALA A O 1
ATOM 1011 N N . LEU A 1 138 ? 2.074 -3.141 2.881 1.00 98.06 138 LEU A N 1
ATOM 1012 C CA . LEU A 1 138 ? 2.092 -3.075 1.418 1.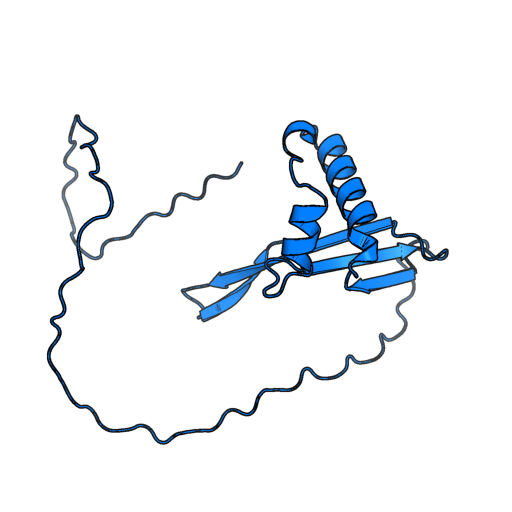00 98.06 138 LEU A CA 1
ATOM 1013 C C . LEU A 1 138 ? 3.084 -4.090 0.863 1.00 98.06 138 LEU A C 1
ATOM 1015 O O . LEU A 1 138 ? 4.246 -4.081 1.240 1.00 98.06 138 LEU A O 1
ATOM 1019 N N . TRP A 1 139 ? 2.641 -4.937 -0.057 1.00 98.19 139 TRP A N 1
ATOM 1020 C CA . TRP A 1 139 ? 3.452 -6.004 -0.630 1.00 98.19 139 TRP A CA 1
ATOM 1021 C C . TRP A 1 139 ? 3.226 -6.142 -2.134 1.00 98.19 139 TRP A C 1
ATOM 1023 O O . TRP A 1 139 ? 2.211 -5.714 -2.681 1.00 98.19 139 TRP A O 1
ATOM 1033 N N . PHE A 1 140 ? 4.174 -6.770 -2.822 1.00 98.06 140 PHE A N 1
ATOM 1034 C CA . PHE A 1 140 ? 4.084 -7.064 -4.252 1.00 98.06 140 PHE A CA 1
ATOM 1035 C C . PHE A 1 140 ? 4.748 -8.399 -4.583 1.00 98.06 140 PHE A C 1
ATOM 1037 O O . PHE A 1 140 ? 5.531 -8.942 -3.802 1.00 98.06 140 PHE A O 1
ATOM 1044 N N . LEU A 1 141 ? 4.419 -8.955 -5.749 1.00 96.69 141 LEU A N 1
ATOM 1045 C CA . LEU A 1 141 ? 4.933 -10.256 -6.165 1.00 96.69 141 LEU A CA 1
ATOM 1046 C C . LEU A 1 141 ? 6.346 -10.139 -6.744 1.00 96.69 141 LEU A C 1
ATOM 1048 O O . LEU A 1 141 ? 6.623 -9.288 -7.586 1.00 96.69 141 LEU A O 1
ATOM 1052 N N . ASN A 1 142 ? 7.221 -11.066 -6.363 1.00 95.56 142 ASN A N 1
ATOM 1053 C CA . ASN A 1 142 ? 8.453 -11.356 -7.096 1.00 95.56 142 ASN A CA 1
ATOM 1054 C C . ASN A 1 142 ? 8.388 -12.758 -7.704 1.00 95.56 142 ASN A C 1
ATOM 1056 O O . ASN A 1 142 ? 7.567 -13.577 -7.302 1.00 95.56 142 ASN A O 1
ATOM 1060 N N . PHE A 1 143 ? 9.256 -13.057 -8.671 1.00 96.88 143 PHE A N 1
ATOM 1061 C CA . PHE A 1 143 ? 9.277 -14.362 -9.331 1.00 96.88 143 PHE A CA 1
ATOM 1062 C C . PHE A 1 143 ? 10.645 -15.030 -9.213 1.00 96.88 143 PHE A C 1
ATOM 1064 O O . PHE A 1 143 ? 11.676 -14.451 -9.558 1.00 96.88 143 PHE A O 1
ATOM 1071 N N . SER A 1 144 ? 10.662 -16.273 -8.734 1.00 95.31 144 SER A N 1
ATOM 1072 C CA . SER A 1 144 ? 11.880 -17.076 -8.653 1.00 95.31 144 SER A CA 1
ATOM 1073 C C . SER A 1 144 ? 12.077 -17.854 -9.950 1.00 95.31 144 SER A C 1
ATOM 1075 O O . SER A 1 144 ? 11.375 -18.830 -10.193 1.00 95.31 144 SER A O 1
ATOM 1077 N N . THR A 1 145 ? 13.078 -17.491 -10.755 1.00 96.94 145 THR A N 1
ATOM 1078 C CA . THR A 1 145 ? 13.390 -18.208 -12.008 1.00 96.94 145 THR A CA 1
ATOM 1079 C C . THR A 1 145 ? 13.912 -19.627 -11.786 1.00 96.94 145 THR A C 1
ATOM 1081 O O . THR A 1 145 ? 13.849 -20.447 -12.693 1.00 96.94 145 THR A O 1
ATOM 1084 N N . TRP A 1 146 ? 14.407 -19.938 -10.586 1.00 95.19 146 TRP A N 1
ATOM 1085 C CA . TRP A 1 146 ? 14.886 -21.281 -10.243 1.00 95.19 146 TRP A CA 1
ATOM 1086 C C . TRP A 1 146 ? 13.763 -22.188 -9.749 1.00 95.19 146 TRP A C 1
ATOM 1088 O O . TRP A 1 146 ? 13.762 -23.378 -10.042 1.00 95.19 146 TRP A O 1
ATOM 1098 N N . ARG A 1 147 ? 12.807 -21.636 -8.993 1.00 95.31 147 ARG A N 1
ATOM 1099 C CA . ARG A 1 147 ? 11.684 -22.406 -8.437 1.00 95.31 147 ARG A CA 1
ATOM 1100 C C . ARG A 1 147 ? 10.425 -22.347 -9.303 1.00 95.31 147 ARG A C 1
ATOM 1102 O O . ARG A 1 147 ? 9.515 -23.130 -9.078 1.00 95.31 147 ARG A O 1
ATOM 1109 N N . GLY A 1 148 ? 10.354 -21.417 -10.254 1.00 96.56 148 GLY A N 1
ATOM 1110 C CA . GLY A 1 148 ? 9.198 -21.226 -11.130 1.00 96.56 148 GLY A CA 1
ATOM 1111 C C . GLY A 1 148 ? 7.935 -20.741 -10.410 1.00 96.56 148 GLY A C 1
ATOM 1112 O O . GLY A 1 148 ? 6.837 -20.958 -10.912 1.00 96.56 148 GLY A O 1
ATOM 1113 N N . VAL A 1 149 ? 8.065 -20.118 -9.233 1.00 97.00 149 VAL A N 1
ATOM 1114 C CA . VAL A 1 149 ? 6.931 -19.672 -8.407 1.00 97.00 149 VAL A CA 1
ATOM 1115 C C . VAL A 1 149 ? 7.093 -18.227 -7.956 1.00 97.00 149 VAL A C 1
ATOM 1117 O O . VAL A 1 149 ? 8.216 -17.719 -7.833 1.00 97.00 149 VAL A O 1
ATOM 1120 N N . HIS A 1 150 ? 5.958 -17.588 -7.676 1.00 96.38 150 HIS A N 1
ATOM 1121 C CA . HIS A 1 150 ? 5.932 -16.270 -7.063 1.00 96.38 150 HIS A CA 1
ATOM 1122 C C . HIS A 1 150 ? 6.291 -16.336 -5.574 1.00 96.38 150 HIS A C 1
ATOM 1124 O O . HIS A 1 150 ? 5.959 -17.300 -4.882 1.00 96.38 150 HIS A O 1
ATOM 1130 N N . GLY A 1 151 ? 6.964 -15.298 -5.094 1.00 95.75 151 GLY A N 1
ATOM 1131 C CA . GLY A 1 151 ? 7.034 -14.942 -3.681 1.00 95.75 151 GLY A CA 1
ATOM 1132 C C . GLY A 1 151 ? 6.449 -13.547 -3.463 1.00 95.75 151 GLY A C 1
ATOM 1133 O O . GLY A 1 151 ? 5.818 -12.988 -4.363 1.00 95.75 151 GLY A O 1
ATOM 1134 N N . ILE A 1 152 ? 6.692 -12.987 -2.278 1.00 96.62 152 ILE A N 1
ATOM 1135 C CA . ILE A 1 152 ? 6.320 -11.611 -1.948 1.00 96.62 152 ILE A CA 1
ATOM 1136 C C . ILE A 1 152 ? 7.546 -10.812 -1.500 1.00 96.62 152 ILE A C 1
ATOM 1138 O O . ILE A 1 152 ? 8.444 -11.354 -0.849 1.00 96.62 152 ILE A O 1
ATOM 1142 N N . TYR A 1 153 ? 7.554 -9.529 -1.841 1.00 95.88 153 TYR A N 1
ATOM 1143 C CA . TYR A 1 153 ? 8.286 -8.494 -1.119 1.00 95.88 153 TYR A CA 1
ATOM 1144 C C . TYR A 1 153 ? 7.299 -7.720 -0.257 1.00 95.88 153 TYR A C 1
ATOM 1146 O O . TYR A 1 153 ? 6.204 -7.410 -0.725 1.00 95.88 153 TYR A O 1
ATOM 1154 N N . LEU A 1 154 ? 7.713 -7.438 0.973 1.00 91.31 154 LEU A N 1
ATOM 1155 C CA . LEU A 1 154 ? 7.027 -6.618 1.962 1.00 91.31 154 LEU A CA 1
ATOM 1156 C C . LEU A 1 154 ? 8.027 -5.565 2.444 1.00 91.31 154 LEU A C 1
ATOM 1158 O O . LEU A 1 154 ? 9.186 -5.978 2.700 1.00 91.31 154 LEU A O 1
#

Foldseek 3Di:
DDDDDPDPDDDDDDDDDDDDDDDDDDDDDDDDDDDDDDDDDDDDDDDDDDDDDPDDDDDDDDDDDDDPDLWFPDKDWDDLVCLVVQLVVLLVVCVVVVNNVVSPDDSVNVCCCDPNPDHQKTKMFTATPVRDTPDMDIKGWDADPVVRDIDIDD

Radius of gyration: 24.77 Å; Cα contacts (8 Å, |Δi|>4): 119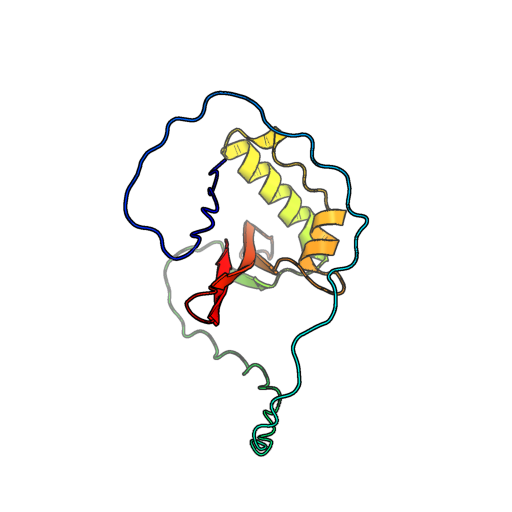; chains: 1; bounding box: 57×48×62 Å

Secondary structure (DSSP, 8-state):
-----------------------PPP---S--PPP--------PPPPP------PPPPPPPPP----S-SSEEEEEE--GGGHHHHHHHHHHHHHHTT-GGG----HHHHHHHHHSSS-S-EEEEEEETTS-EEEEEEEEEEEETTTTEEEEE-

Solvent-accessible surface area (backbone atoms only — not comparable to full-atom values): 10675 Å² total; per-residue (Å²): 136,87,83,81,78,86,74,84,79,78,85,85,81,87,87,81,93,76,90,77,81,84,80,86,77,86,79,81,76,100,77,79,84,84,82,92,82,80,80,89,75,91,75,84,87,78,83,87,77,87,77,73,84,80,74,81,76,83,80,78,82,82,75,91,75,87,86,83,66,96,48,61,69,44,77,45,74,60,53,84,85,44,40,67,60,53,51,49,52,52,41,52,51,23,47,73,70,73,40,45,93,70,58,71,79,48,62,67,58,50,43,42,31,53,67,34,102,71,52,64,36,46,47,35,32,29,19,30,83,86,67,49,79,78,46,73,51,62,33,31,79,42,76,38,87,88,78,75,44,74,51,75,47,112

Sequence (154 aa):
MVRQRVRLLLPGHPGRAARLRGGVPDIPGPGGLIPAAARSAERPGVPGEGRRAAAVPPHPPPGRRAGLCETARMIRTAIPADVPVIHALIRELAEYEKALDEARATPEQLTEALFGERPAAYAHVAEDAGGEVVGFALWFLNFSTWRGVHGIYL

Mean predicted aligned error: 17.94 Å